Protein AF-A0A3S1QC82-F1 (afdb_monomer)

Radius of gyration: 11.96 Å; Cα contacts (8 Å, |Δi|>4): 58; chains: 1; bounding box: 33×18×30 Å

Solvent-accessible surface area (backbone atoms only — not comparable to full-atom values): 3483 Å² total; per-residue (Å²): 146,85,80,85,86,81,89,57,68,67,55,54,27,53,52,50,23,30,52,52,38,33,76,75,70,42,53,67,68,59,21,47,54,24,36,55,55,15,38,76,74,60,41,86,86,46,49,29,73,58,30,39,55,39,15,54,56,54,69,74,105

Foldseek 3Di:
DDDDPDPCVLPPLLVLLLVVVVVVPDDSVLSNVLLVVQCVVQDSPDGNVSSNVSSVVSVVD

pLDDT: mean 87.44, std 18.23, range [42.75, 98.56]

Sequence (61 aa):
LKQELGDGVASAPITDAVSALVNLGYSRDTAANAVAAALKTAGEDADAPKLIRFGLKELAR

Mean predicted aligned error: 6.28 Å

Secondary structure (DSSP, 8-state):
-----SS-TTHHHHHHHHHHHHHTT--HHHHHHHHHHHHHHH-TT--HHHHHHHHHHHHT-

Structure (mmCIF, N/CA/C/O backbone):
data_AF-A0A3S1QC82-F1
#
_entry.id   AF-A0A3S1QC82-F1
#
loop_
_atom_site.group_PDB
_atom_site.id
_atom_site.type_symbol
_atom_site.label_atom_id
_atom_site.label_alt_id
_atom_site.label_comp_id
_atom_site.label_asym_id
_atom_site.label_entity_id
_atom_site.label_seq_id
_atom_site.pdbx_PDB_ins_code
_atom_site.Cartn_x
_atom_site.Cartn_y
_atom_site.Cartn_z
_atom_site.occupancy
_atom_site.B_iso_or_equiv
_atom_site.auth_seq_id
_atom_site.auth_comp_id
_atom_site.auth_asym_id
_atom_site.auth_atom_id
_atom_site.pdbx_PDB_model_num
ATOM 1 N N . LEU A 1 1 ? 23.553 6.425 -22.000 1.00 42.75 1 LEU A N 1
ATOM 2 C CA . LEU A 1 1 ? 22.267 6.156 -21.311 1.00 42.75 1 LEU A CA 1
ATOM 3 C C . LEU A 1 1 ? 22.418 5.020 -20.285 1.00 42.75 1 LEU A C 1
ATOM 5 O O . LEU A 1 1 ? 21.689 4.041 -20.338 1.00 42.75 1 LEU A O 1
ATOM 9 N N . LYS A 1 2 ? 23.413 5.114 -19.398 1.00 46.91 2 LYS A N 1
ATOM 10 C CA . LYS A 1 2 ? 23.703 4.145 -18.328 1.00 46.91 2 LYS A CA 1
ATOM 11 C C . LYS A 1 2 ? 24.581 4.867 -17.309 1.00 46.91 2 LYS A C 1
ATOM 13 O O . LYS A 1 2 ? 25.796 4.778 -17.399 1.00 46.91 2 LYS A O 1
ATOM 18 N N . GLN A 1 3 ? 23.974 5.644 -16.423 1.00 46.66 3 GLN A N 1
ATOM 19 C CA . GLN A 1 3 ? 24.638 6.116 -15.214 1.00 46.66 3 GLN A CA 1
ATOM 20 C C . GLN A 1 3 ? 23.624 6.072 -14.066 1.00 46.66 3 GLN A C 1
ATOM 22 O O . GLN A 1 3 ? 22.581 6.713 -14.126 1.00 46.66 3 GLN A O 1
ATOM 27 N N . GLU A 1 4 ? 23.969 5.253 -13.070 1.00 44.00 4 GLU A N 1
ATOM 28 C CA . GLU A 1 4 ? 23.881 5.617 -11.649 1.00 44.00 4 GLU A CA 1
ATOM 29 C C . GLU A 1 4 ? 22.506 5.559 -10.978 1.00 44.00 4 GLU A C 1
ATOM 31 O O . GLU A 1 4 ? 22.068 6.498 -10.324 1.00 44.00 4 GLU A O 1
ATOM 36 N N . LEU A 1 5 ? 21.865 4.389 -11.026 1.00 52.34 5 LEU A N 1
ATOM 37 C CA . LEU A 1 5 ? 20.765 4.055 -10.115 1.00 52.34 5 LEU A CA 1
ATOM 38 C C . LEU A 1 5 ? 21.262 3.161 -8.961 1.00 52.34 5 LEU A C 1
ATOM 40 O O . LEU A 1 5 ? 20.724 2.088 -8.710 1.00 52.34 5 LEU A O 1
ATOM 44 N N . GLY A 1 6 ? 22.369 3.573 -8.336 1.00 50.62 6 GLY A N 1
ATOM 45 C CA . GLY A 1 6 ? 23.113 2.784 -7.349 1.00 50.62 6 GLY A CA 1
ATOM 46 C C . GLY A 1 6 ? 22.797 3.067 -5.878 1.00 50.62 6 GLY A C 1
ATOM 47 O O . GLY A 1 6 ? 23.097 2.211 -5.065 1.00 50.62 6 GLY A O 1
ATOM 48 N N . ASP A 1 7 ? 22.159 4.192 -5.528 1.00 47.78 7 ASP A N 1
ATOM 49 C CA . ASP A 1 7 ? 22.035 4.612 -4.111 1.00 47.78 7 ASP A CA 1
ATOM 50 C C . ASP A 1 7 ? 20.644 5.148 -3.700 1.00 47.78 7 ASP A C 1
ATOM 52 O O . ASP A 1 7 ? 20.462 5.650 -2.594 1.00 47.78 7 ASP A O 1
ATOM 56 N N . GLY A 1 8 ? 19.624 5.050 -4.565 1.00 47.66 8 GLY A N 1
ATOM 57 C CA . GLY A 1 8 ? 18.306 5.673 -4.318 1.00 47.66 8 GLY A CA 1
ATOM 58 C C . GLY A 1 8 ? 17.078 4.802 -4.590 1.00 47.66 8 GLY A C 1
ATOM 59 O O . GLY A 1 8 ? 15.948 5.262 -4.415 1.00 47.66 8 GLY A O 1
ATOM 60 N N . VAL A 1 9 ? 17.265 3.550 -5.017 1.00 51.72 9 VAL A N 1
ATOM 61 C CA . VAL A 1 9 ? 16.168 2.708 -5.532 1.00 51.72 9 VAL A CA 1
ATOM 62 C C . VAL A 1 9 ? 15.270 2.164 -4.431 1.00 51.72 9 VAL A C 1
ATOM 64 O O . VAL A 1 9 ? 14.172 1.752 -4.740 1.00 51.72 9 VAL A O 1
ATOM 67 N N . ALA A 1 10 ? 15.647 2.226 -3.152 1.00 51.72 10 ALA A N 1
ATOM 68 C CA . ALA A 1 10 ? 14.712 1.911 -2.068 1.00 51.72 10 ALA A CA 1
ATOM 69 C C . ALA A 1 10 ? 13.648 3.015 -1.882 1.00 51.72 10 ALA A C 1
ATOM 71 O O . ALA A 1 10 ? 12.527 2.737 -1.463 1.00 51.72 10 ALA A O 1
ATOM 72 N N . SER A 1 11 ? 13.959 4.269 -2.239 1.00 62.78 11 SER A N 1
ATOM 73 C CA . SER A 1 11 ? 13.044 5.401 -2.038 1.00 62.78 11 SER A CA 1
ATOM 74 C C . SER A 1 11 ? 11.920 5.452 -3.078 1.00 62.78 11 SER A C 1
ATOM 76 O O . SER A 1 11 ? 10.774 5.737 -2.727 1.00 62.78 11 SER A O 1
ATOM 78 N N . A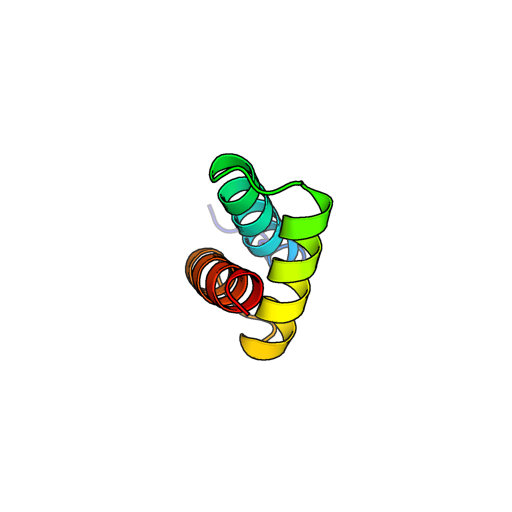LA A 1 12 ? 12.207 5.136 -4.347 1.00 84.31 12 ALA A N 1
ATOM 79 C CA . ALA A 1 12 ? 11.208 5.235 -5.416 1.00 84.31 12 ALA A CA 1
ATOM 80 C C . ALA A 1 12 ? 10.034 4.236 -5.251 1.00 84.31 12 ALA A C 1
ATOM 82 O O . ALA A 1 12 ? 8.893 4.689 -5.203 1.00 84.31 12 ALA A O 1
ATOM 83 N N . PRO A 1 13 ? 10.256 2.923 -5.030 1.00 92.56 13 PRO A N 1
ATOM 84 C CA . PRO A 1 13 ? 9.194 1.942 -4.827 1.00 92.56 13 PRO A CA 1
ATOM 85 C C . PRO A 1 13 ? 8.320 2.228 -3.608 1.00 92.56 13 PRO A C 1
ATOM 87 O O . PRO A 1 13 ? 7.103 2.054 -3.662 1.00 92.56 13 PRO A O 1
ATOM 90 N N . ILE A 1 14 ? 8.931 2.685 -2.511 1.00 94.56 14 ILE A N 1
ATOM 91 C CA . ILE A 1 14 ? 8.214 3.056 -1.288 1.00 94.56 14 ILE A CA 1
ATOM 92 C C . ILE A 1 14 ? 7.348 4.290 -1.549 1.00 94.56 14 ILE A C 1
ATOM 94 O O . ILE A 1 14 ? 6.162 4.289 -1.221 1.00 94.56 14 ILE A O 1
ATOM 98 N N . THR A 1 15 ? 7.913 5.327 -2.172 1.00 95.38 15 THR A N 1
ATOM 99 C CA . THR A 1 15 ? 7.195 6.574 -2.482 1.00 95.38 15 THR A CA 1
ATOM 100 C C . THR A 1 15 ? 6.028 6.331 -3.441 1.00 95.38 15 THR A C 1
ATOM 102 O O . THR A 1 15 ? 4.929 6.853 -3.219 1.00 95.38 15 THR A O 1
ATOM 105 N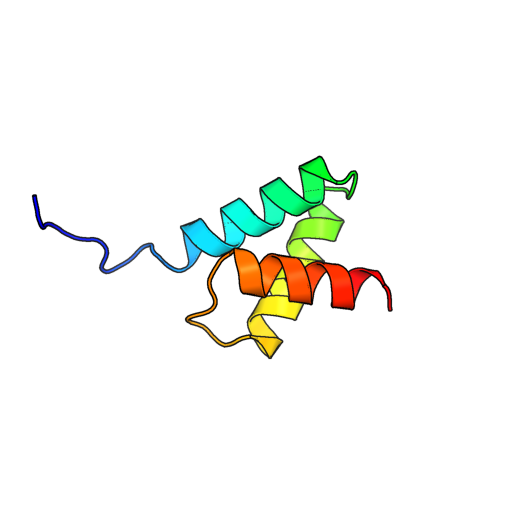 N . ASP A 1 16 ? 6.231 5.493 -4.457 1.00 96.50 16 ASP A N 1
ATOM 106 C CA . ASP A 1 16 ? 5.199 5.099 -5.416 1.00 96.50 16 ASP A CA 1
ATOM 107 C C . ASP A 1 16 ? 4.082 4.307 -4.733 1.00 96.50 16 ASP A C 1
ATOM 109 O O . ASP A 1 16 ? 2.900 4.594 -4.935 1.00 96.50 16 ASP A O 1
ATOM 113 N N . ALA A 1 17 ? 4.435 3.355 -3.864 1.00 97.56 17 ALA A N 1
ATOM 114 C CA . ALA A 1 17 ? 3.458 2.570 -3.121 1.00 97.56 17 ALA A CA 1
ATOM 115 C C . ALA A 1 17 ? 2.621 3.437 -2.168 1.00 97.56 17 ALA A C 1
ATOM 117 O O . ALA A 1 17 ? 1.396 3.315 -2.149 1.00 97.56 17 ALA A O 1
ATOM 118 N N . VAL A 1 18 ? 3.248 4.356 -1.424 1.00 98.00 18 VAL A N 1
ATOM 119 C CA . VAL A 1 18 ? 2.528 5.294 -0.545 1.00 98.00 18 VAL A CA 1
ATOM 120 C C . VAL A 1 18 ? 1.577 6.169 -1.359 1.00 98.00 18 VAL A C 1
ATOM 122 O O . VAL A 1 18 ? 0.412 6.312 -0.991 1.00 98.00 18 VAL A O 1
ATOM 125 N N . SER A 1 19 ? 2.038 6.714 -2.486 1.00 98.12 19 SER A N 1
ATOM 126 C CA . SER A 1 19 ? 1.215 7.559 -3.360 1.00 98.12 19 SER A CA 1
ATOM 127 C C . SER A 1 19 ? 0.024 6.793 -3.940 1.00 98.12 19 SER A C 1
ATOM 129 O O . SER A 1 19 ? -1.090 7.314 -3.969 1.00 98.12 19 SER A O 1
ATOM 131 N N . ALA A 1 20 ? 0.229 5.536 -4.339 1.00 98.44 20 ALA A N 1
ATOM 132 C 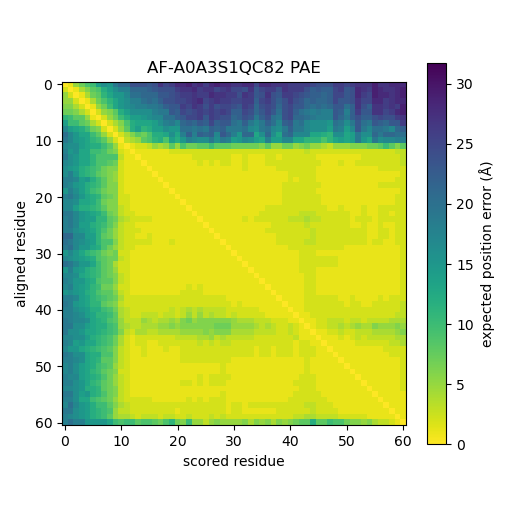CA . ALA A 1 20 ? -0.841 4.671 -4.820 1.00 98.44 20 ALA A CA 1
ATOM 133 C C . ALA A 1 20 ? -1.908 4.429 -3.743 1.00 98.44 20 ALA A C 1
ATOM 135 O O . ALA A 1 20 ? -3.091 4.593 -4.021 1.00 98.44 20 ALA A O 1
ATOM 136 N N . LEU A 1 21 ? -1.514 4.101 -2.507 1.00 98.56 21 LEU A N 1
ATOM 137 C CA . LEU A 1 21 ? -2.466 3.894 -1.410 1.00 98.56 21 LEU A CA 1
ATOM 138 C C . LEU A 1 21 ? -3.223 5.182 -1.048 1.00 98.56 21 LEU A C 1
ATOM 140 O O . LEU A 1 21 ? -4.425 5.133 -0.795 1.00 98.56 21 LEU A O 1
ATOM 144 N N . VAL A 1 22 ? -2.564 6.342 -1.086 1.00 98.56 22 VAL A N 1
ATOM 145 C CA . VAL A 1 22 ? -3.246 7.633 -0.893 1.00 98.56 22 VAL A CA 1
ATOM 146 C C . VAL A 1 22 ? -4.306 7.868 -1.973 1.00 98.56 22 VAL A C 1
ATOM 148 O O . VAL A 1 22 ? -5.426 8.259 -1.652 1.00 98.56 22 VAL A O 1
ATOM 151 N N . ASN A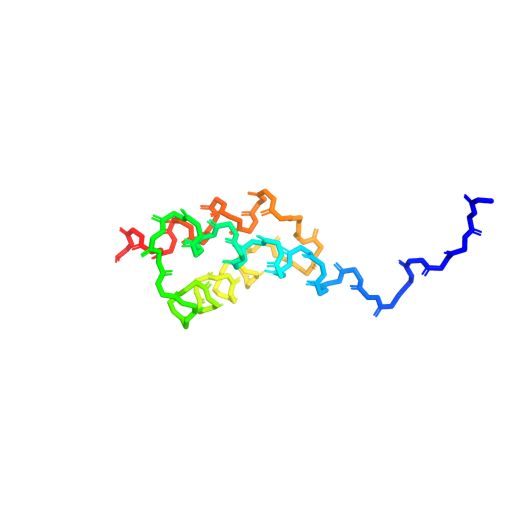 1 23 ? -4.010 7.547 -3.236 1.00 98.38 23 ASN A N 1
ATOM 152 C CA . ASN A 1 23 ? -4.979 7.646 -4.335 1.00 98.38 23 ASN A CA 1
ATOM 153 C C . ASN A 1 23 ? -6.157 6.662 -4.209 1.00 98.38 23 ASN A C 1
ATOM 155 O O . ASN A 1 23 ? -7.195 6.876 -4.830 1.00 98.38 23 ASN A O 1
ATOM 159 N N . LEU A 1 24 ? -6.023 5.608 -3.397 1.00 97.88 24 LEU A N 1
ATOM 160 C CA . LEU A 1 24 ? -7.116 4.694 -3.047 1.00 97.88 24 LEU A CA 1
ATOM 161 C C . LEU A 1 24 ? -7.969 5.194 -1.867 1.00 97.88 24 LEU A C 1
ATOM 163 O O . LEU A 1 24 ? -8.955 4.551 -1.517 1.00 97.88 24 LEU A O 1
ATOM 167 N N . GLY A 1 25 ? -7.615 6.335 -1.268 1.00 98.19 25 GLY A N 1
ATOM 168 C CA . GLY A 1 25 ? -8.378 6.980 -0.197 1.00 98.19 25 GLY A CA 1
ATOM 169 C C . GLY A 1 25 ? -7.826 6.765 1.213 1.00 98.19 25 GLY A C 1
ATOM 170 O O . GLY A 1 25 ? -8.463 7.185 2.177 1.00 98.19 25 GLY A O 1
ATOM 171 N N . TYR A 1 26 ? -6.652 6.147 1.367 1.00 98.50 26 TYR A N 1
ATOM 172 C CA . TYR A 1 26 ? -6.002 6.035 2.674 1.00 98.50 26 TYR A CA 1
ATOM 173 C C . TYR A 1 26 ? -5.277 7.333 3.047 1.00 98.50 26 TYR A C 1
ATOM 175 O O . TYR A 1 26 ? -4.716 8.023 2.196 1.00 98.50 26 TYR A O 1
ATOM 183 N N . SER A 1 27 ? -5.248 7.666 4.342 1.00 98.50 27 SER A N 1
ATOM 184 C CA . SER A 1 27 ? -4.441 8.797 4.812 1.00 98.50 27 SER A CA 1
ATOM 185 C C . SER A 1 27 ? -2.954 8.552 4.522 1.00 98.50 27 SER A C 1
ATOM 187 O O . SER A 1 27 ? -2.506 7.403 4.478 1.00 98.50 27 SER A O 1
ATOM 189 N N . ARG A 1 28 ? -2.169 9.624 4.353 1.00 97.62 28 ARG A N 1
ATOM 190 C CA . ARG A 1 28 ? -0.721 9.508 4.108 1.00 97.62 28 ARG A CA 1
ATOM 191 C C . ARG A 1 28 ? -0.016 8.723 5.217 1.00 97.62 28 ARG A C 1
ATOM 193 O O . ARG A 1 28 ? 0.820 7.880 4.906 1.00 97.62 28 ARG A O 1
ATOM 200 N N . ASP A 1 29 ? -0.387 8.957 6.474 1.00 98.25 29 ASP A N 1
ATOM 201 C CA . ASP A 1 29 ? 0.204 8.270 7.627 1.00 98.25 29 ASP A CA 1
ATOM 202 C C . ASP A 1 29 ? -0.167 6.782 7.643 1.00 98.25 29 ASP A C 1
ATOM 204 O O . ASP A 1 29 ? 0.692 5.917 7.816 1.00 98.25 29 ASP A O 1
ATOM 208 N N . THR A 1 30 ? -1.439 6.461 7.384 1.00 98.44 30 THR A N 1
ATOM 209 C CA . THR A 1 30 ? -1.921 5.078 7.253 1.00 98.44 30 THR A CA 1
ATOM 210 C C . THR A 1 30 ? -1.201 4.344 6.117 1.00 98.44 30 THR A C 1
ATOM 212 O O . THR A 1 30 ? -0.732 3.223 6.306 1.00 98.44 30 THR A O 1
ATOM 215 N N . ALA A 1 31 ? -1.059 4.987 4.956 1.00 98.44 31 ALA A N 1
ATOM 216 C CA . ALA A 1 31 ? -0.356 4.440 3.800 1.00 98.44 31 ALA A CA 1
ATOM 217 C C . ALA A 1 31 ? 1.135 4.199 4.088 1.00 98.44 31 ALA A C 1
ATOM 219 O O . ALA A 1 31 ? 1.647 3.119 3.796 1.00 98.44 31 ALA A O 1
ATOM 220 N N . ALA A 1 32 ? 1.827 5.168 4.695 1.00 97.56 32 ALA A N 1
ATOM 221 C CA . ALA A 1 32 ? 3.240 5.045 5.049 1.00 97.56 32 ALA A CA 1
ATOM 222 C C . ALA A 1 32 ? 3.488 3.884 6.022 1.00 97.56 32 ALA A C 1
ATOM 224 O O . ALA A 1 32 ? 4.388 3.071 5.803 1.00 97.56 32 ALA A O 1
ATOM 225 N N . ASN A 1 33 ? 2.644 3.751 7.049 1.00 98.19 33 ASN A N 1
ATOM 226 C CA . ASN A 1 33 ? 2.740 2.658 8.015 1.00 98.19 33 ASN A CA 1
ATOM 227 C C . ASN A 1 33 ? 2.499 1.286 7.365 1.00 98.19 33 ASN A C 1
ATOM 229 O O . ASN A 1 33 ? 3.256 0.346 7.618 1.00 98.19 33 ASN A O 1
ATOM 233 N N . ALA A 1 34 ? 1.502 1.174 6.484 1.00 98.31 34 ALA A N 1
ATOM 234 C CA . ALA A 1 34 ? 1.222 -0.064 5.758 1.00 98.31 34 ALA A CA 1
ATOM 235 C C . ALA A 1 34 ? 2.374 -0.468 4.828 1.00 98.31 34 ALA A C 1
ATOM 237 O O . ALA A 1 34 ? 2.749 -1.639 4.784 1.00 98.31 34 ALA A O 1
ATOM 238 N N . VAL A 1 35 ? 2.980 0.489 4.118 1.00 97.19 35 VAL A N 1
ATOM 239 C CA . VAL A 1 35 ? 4.139 0.225 3.249 1.00 97.19 35 VAL A CA 1
ATOM 240 C C . VAL A 1 35 ? 5.371 -0.162 4.070 1.00 97.19 35 VAL A C 1
ATOM 242 O O . VAL A 1 35 ? 6.093 -1.077 3.680 1.00 97.19 35 VAL A O 1
ATOM 245 N N . ALA A 1 36 ? 5.589 0.444 5.239 1.00 96.06 36 ALA A N 1
ATOM 246 C CA . ALA A 1 36 ? 6.678 0.054 6.135 1.00 96.06 36 ALA A CA 1
ATOM 247 C C . ALA A 1 36 ? 6.514 -1.386 6.661 1.00 96.06 36 ALA A C 1
ATOM 249 O O . ALA A 1 36 ? 7.485 -2.142 6.721 1.00 96.06 36 ALA A O 1
ATOM 250 N N . ALA A 1 37 ? 5.292 -1.796 7.012 1.00 97.19 37 ALA A N 1
ATOM 251 C CA . ALA A 1 37 ? 4.989 -3.179 7.389 1.00 97.19 37 ALA A CA 1
ATOM 252 C C . ALA A 1 37 ? 5.126 -4.149 6.199 1.00 97.19 37 ALA A C 1
ATOM 254 O O . ALA A 1 37 ? 5.682 -5.244 6.337 1.00 97.19 37 ALA A O 1
ATOM 255 N N . ALA A 1 38 ? 4.690 -3.723 5.011 1.00 96.62 38 ALA A N 1
ATOM 256 C CA . ALA A 1 38 ? 4.847 -4.473 3.774 1.00 96.62 38 ALA A CA 1
ATOM 257 C C . ALA A 1 38 ? 6.322 -4.715 3.437 1.00 96.62 38 ALA A C 1
ATOM 259 O O . ALA A 1 38 ? 6.673 -5.843 3.109 1.00 96.62 38 ALA A O 1
ATOM 260 N N . LEU A 1 39 ? 7.191 -3.710 3.579 1.00 95.06 39 LEU A N 1
ATOM 261 C CA . LEU A 1 39 ? 8.628 -3.815 3.305 1.00 95.06 39 LEU A CA 1
ATOM 262 C C . LEU A 1 39 ? 9.304 -4.868 4.192 1.00 95.06 39 LEU A C 1
ATOM 264 O O . LEU A 1 39 ? 10.032 -5.721 3.687 1.00 95.06 39 LEU A O 1
ATOM 268 N N . LYS A 1 40 ? 8.973 -4.891 5.492 1.00 94.31 40 LYS A N 1
ATOM 269 C CA . LYS A 1 40 ? 9.451 -5.923 6.434 1.00 94.31 40 LYS A CA 1
ATOM 270 C C . LYS A 1 40 ? 9.081 -7.343 5.991 1.00 94.31 40 LYS A C 1
ATOM 272 O O . LYS A 1 40 ? 9.808 -8.283 6.286 1.00 94.31 40 LYS A O 1
ATOM 277 N N . THR A 1 41 ? 7.957 -7.497 5.289 1.00 93.00 41 THR A N 1
ATOM 278 C CA . THR A 1 41 ? 7.489 -8.787 4.755 1.00 93.00 41 THR A CA 1
ATOM 279 C C . THR A 1 41 ? 8.060 -9.082 3.364 1.00 93.00 41 THR A C 1
ATOM 281 O O . THR A 1 41 ? 8.293 -10.235 3.010 1.00 93.00 41 THR A O 1
ATOM 284 N N . ALA A 1 42 ? 8.247 -8.051 2.542 1.00 90.88 42 ALA A N 1
ATOM 285 C CA . ALA A 1 42 ? 8.592 -8.165 1.132 1.00 90.88 42 ALA A CA 1
ATOM 286 C C . ALA A 1 42 ? 10.091 -8.346 0.868 1.00 90.88 42 ALA A C 1
ATOM 288 O O . ALA A 1 42 ? 10.428 -8.884 -0.195 1.00 90.88 42 ALA A O 1
ATOM 289 N N . GLY A 1 43 ? 10.938 -7.918 1.808 1.00 88.12 43 GLY A N 1
ATOM 290 C CA . GLY A 1 43 ? 12.387 -7.801 1.643 1.00 88.12 43 GLY A CA 1
AT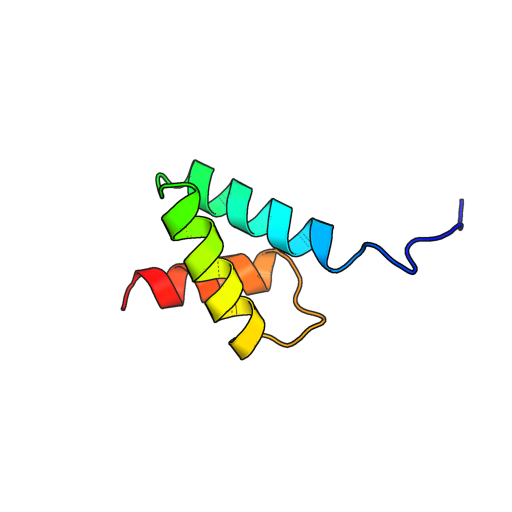OM 291 C C . GLY A 1 43 ? 12.801 -6.436 1.083 1.00 88.12 43 GLY A C 1
ATOM 292 O O . GLY A 1 43 ? 11.969 -5.692 0.566 1.00 88.12 43 GLY A O 1
ATOM 293 N N . GLU A 1 44 ? 14.089 -6.115 1.197 1.00 83.31 44 GLU A N 1
ATOM 294 C CA . GLU A 1 44 ? 14.653 -4.798 0.852 1.00 83.31 44 GLU A CA 1
ATOM 295 C C . GLU A 1 44 ? 14.578 -4.478 -0.652 1.00 83.31 44 GLU A C 1
ATOM 297 O O . GLU A 1 44 ? 14.429 -3.318 -1.023 1.00 83.31 44 GLU A O 1
ATOM 302 N N . ASP A 1 4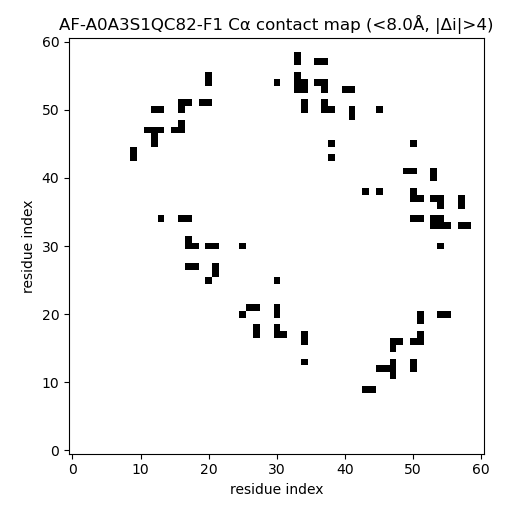5 ? 14.554 -5.504 -1.509 1.00 86.94 45 ASP A N 1
ATOM 303 C CA . ASP A 1 45 ? 14.464 -5.371 -2.972 1.00 86.94 45 ASP A CA 1
ATOM 304 C C . ASP A 1 45 ? 13.015 -5.380 -3.503 1.00 86.94 45 ASP A C 1
AT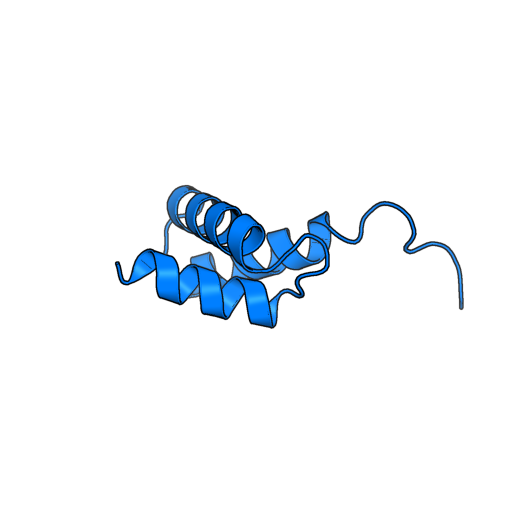OM 306 O O . ASP A 1 45 ? 12.749 -5.736 -4.655 1.00 86.94 45 ASP A O 1
ATOM 310 N N . ALA A 1 46 ? 12.033 -5.070 -2.653 1.00 92.56 46 ALA A N 1
ATOM 311 C CA . ALA A 1 46 ? 10.631 -5.084 -3.049 1.00 92.56 46 ALA A CA 1
ATOM 312 C C . ALA A 1 46 ? 10.286 -3.941 -4.013 1.00 92.56 46 ALA A C 1
ATOM 314 O O . ALA A 1 46 ? 10.491 -2.764 -3.720 1.00 92.56 46 ALA A O 1
ATOM 315 N N . ASP A 1 47 ? 9.673 -4.295 -5.143 1.00 95.19 47 ASP A N 1
ATOM 316 C CA . ASP A 1 47 ? 9.138 -3.325 -6.091 1.00 95.19 47 ASP A CA 1
ATOM 317 C C . ASP A 1 47 ? 7.808 -2.705 -5.613 1.00 95.19 47 ASP A C 1
ATOM 319 O O . ASP A 1 47 ? 7.125 -3.213 -4.714 1.00 95.19 47 ASP A O 1
ATOM 323 N N . ALA A 1 48 ? 7.415 -1.584 -6.230 1.00 94.75 48 ALA A N 1
ATOM 324 C CA . ALA A 1 48 ? 6.189 -0.875 -5.867 1.00 94.75 48 ALA A CA 1
ATOM 325 C C . ALA A 1 48 ? 4.935 -1.767 -5.969 1.00 94.75 48 ALA A C 1
ATOM 327 O O . ALA A 1 48 ? 4.156 -1.791 -5.014 1.00 94.75 48 ALA A O 1
ATOM 328 N N . PRO A 1 49 ? 4.717 -2.556 -7.045 1.00 96.94 49 PRO A N 1
ATOM 329 C CA . PRO A 1 49 ? 3.566 -3.454 -7.124 1.00 96.94 49 PRO A CA 1
ATOM 330 C C . PRO A 1 49 ? 3.479 -4.460 -5.970 1.00 96.94 49 PRO A C 1
ATOM 332 O O . PRO A 1 49 ? 2.380 -4.730 -5.476 1.00 96.94 49 PRO A O 1
ATOM 335 N N . LYS A 1 50 ? 4.604 -5.035 -5.526 1.00 97.19 50 LYS A N 1
ATOM 336 C CA . LYS A 1 50 ? 4.636 -5.953 -4.380 1.00 97.19 50 LYS A CA 1
ATOM 337 C C . LYS A 1 50 ? 4.314 -5.221 -3.078 1.00 97.19 50 LYS A C 1
ATOM 339 O O . LYS A 1 50 ? 3.485 -5.714 -2.310 1.00 97.19 50 LYS A O 1
ATOM 344 N N . LEU A 1 51 ? 4.890 -4.037 -2.864 1.00 97.62 51 LEU A N 1
ATOM 345 C CA . LEU A 1 51 ? 4.614 -3.201 -1.691 1.00 97.62 51 LEU A CA 1
ATOM 346 C C . LEU A 1 51 ? 3.149 -2.753 -1.623 1.00 97.62 51 LEU A C 1
ATOM 348 O O . LEU A 1 51 ? 2.556 -2.820 -0.552 1.00 97.62 51 LEU A O 1
ATOM 352 N N . ILE A 1 52 ? 2.528 -2.385 -2.747 1.00 98.19 52 ILE A N 1
ATOM 353 C CA . ILE A 1 52 ? 1.104 -2.012 -2.808 1.00 98.19 52 ILE A CA 1
ATOM 354 C C . ILE A 1 52 ? 0.223 -3.191 -2.386 1.00 98.19 52 ILE A C 1
ATOM 356 O O . ILE A 1 52 ? -0.652 -3.040 -1.535 1.00 98.19 52 ILE A O 1
ATOM 360 N N . ARG A 1 53 ? 0.465 -4.386 -2.941 1.00 98.00 53 ARG A N 1
ATOM 361 C CA . ARG A 1 53 ? -0.327 -5.585 -2.616 1.00 98.00 53 ARG A CA 1
ATOM 362 C C . ARG A 1 53 ? -0.202 -5.973 -1.146 1.00 98.00 53 ARG A C 1
ATOM 364 O O . ARG A 1 53 ? -1.205 -6.291 -0.511 1.00 98.00 53 ARG A O 1
ATOM 371 N N . PHE A 1 54 ? 1.011 -5.955 -0.599 1.00 97.94 54 PHE A N 1
ATOM 372 C CA . PHE A 1 54 ? 1.214 -6.262 0.815 1.00 97.94 54 PHE A CA 1
ATOM 373 C C . PHE A 1 54 ? 0.725 -5.152 1.744 1.00 97.94 54 PHE A C 1
ATOM 375 O O . PHE A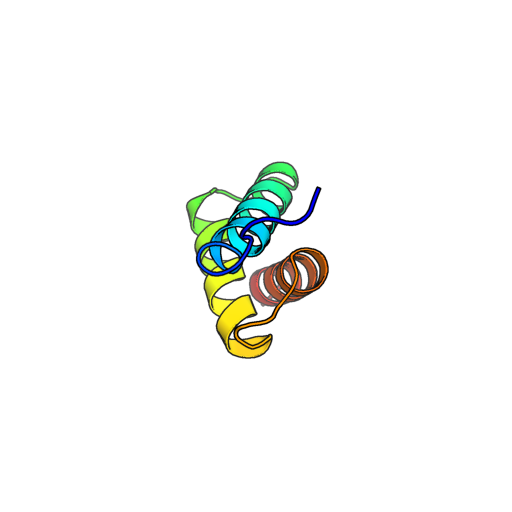 1 54 ? 0.170 -5.475 2.787 1.00 97.94 54 PHE A O 1
ATOM 382 N N . GLY A 1 55 ? 0.827 -3.881 1.354 1.00 97.88 55 GLY A N 1
ATOM 383 C CA . GLY A 1 55 ? 0.249 -2.763 2.098 1.00 97.88 55 GLY A CA 1
ATOM 384 C C . GLY A 1 55 ? -1.274 -2.870 2.189 1.00 97.88 55 GLY A C 1
ATOM 385 O O . GLY A 1 55 ? -1.828 -2.766 3.276 1.00 97.88 55 GLY A O 1
ATOM 386 N N . LEU A 1 56 ? -1.957 -3.191 1.084 1.00 98.31 56 LEU A N 1
ATOM 387 C CA . LEU A 1 56 ? -3.401 -3.467 1.095 1.00 98.31 56 LEU A CA 1
ATOM 388 C C . LEU A 1 56 ? -3.757 -4.670 1.976 1.00 98.31 56 LEU A C 1
ATOM 390 O O . LEU A 1 56 ? -4.749 -4.629 2.700 1.00 98.31 56 LEU A O 1
ATOM 394 N N . LYS A 1 57 ? -2.941 -5.732 1.945 1.00 97.56 57 LYS A N 1
ATOM 395 C CA . LYS A 1 57 ? -3.120 -6.891 2.830 1.00 97.56 57 LYS A CA 1
ATOM 396 C C . LYS A 1 57 ? -2.963 -6.515 4.303 1.00 97.56 57 LYS A C 1
ATOM 398 O O . LYS A 1 57 ? -3.671 -7.080 5.126 1.00 97.56 57 LYS A O 1
ATOM 403 N N . GLU A 1 58 ? -2.046 -5.611 4.632 1.00 97.06 58 GLU A N 1
ATOM 404 C CA . GLU A 1 58 ? -1.853 -5.119 5.997 1.00 97.06 58 GLU A CA 1
ATOM 405 C C . GLU A 1 58 ? -3.039 -4.272 6.468 1.00 97.06 58 GLU A C 1
ATOM 407 O O . GLU A 1 58 ? -3.514 -4.461 7.578 1.00 97.06 58 GLU A O 1
ATOM 412 N N . LEU A 1 59 ? -3.563 -3.394 5.609 1.00 96.94 59 LEU A N 1
ATOM 413 C CA . LEU A 1 59 ? -4.703 -2.519 5.920 1.00 96.94 59 LEU A CA 1
ATOM 414 C C . LEU A 1 59 ? -6.033 -3.261 6.082 1.00 96.94 59 LEU A C 1
ATOM 416 O O . LEU A 1 59 ? -6.965 -2.721 6.668 1.00 96.94 59 LEU A O 1
ATOM 420 N N . ALA A 1 60 ? -6.135 -4.466 5.526 1.00 95.75 60 ALA A N 1
ATOM 421 C CA . ALA A 1 60 ? -7.313 -5.317 5.643 1.00 95.75 60 ALA A CA 1
ATOM 422 C C . ALA A 1 60 ? -7.313 -6.195 6.910 1.00 95.75 60 ALA A C 1
ATOM 424 O O . ALA A 1 60 ? -8.204 -7.035 7.051 1.00 95.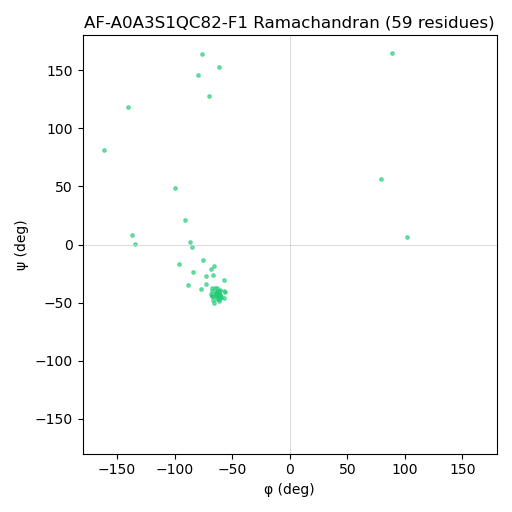75 60 ALA A O 1
ATOM 425 N N . ARG A 1 61 ? -6.299 -6.063 7.775 1.00 87.25 61 ARG A N 1
ATOM 426 C CA . ARG A 1 61 ? -6.205 -6.781 9.053 1.00 87.25 61 ARG A CA 1
ATOM 427 C C . ARG A 1 61 ? -6.923 -6.066 10.185 1.00 87.25 61 ARG A C 1
ATOM 429 O O . ARG A 1 61 ? -7.060 -4.826 10.121 1.00 87.25 61 ARG A O 1
#

Nearest PDB structures (foldseek):
  7oa5-assembly1_H  TM=8.444E-01  e=2.203E-01  Mycobacterium leprae TN
  2ztd-assembly1_B  TM=8.170E-01  e=2.480E-01  Mycobacterium tuberculosis
  7oa5-assembly1_F  TM=8.454E-01  e=5.355E-01  Mycobacterium leprae TN
  7oa5-assembly1_G  TM=8.735E-01  e=7.200E-01  Mycobacterium leprae TN
  7oa5-assembly1_B  TM=8.580E-01  e=8.600E-01  Mycobacterium leprae TN